Protein AF-A0A8J3RZT4-F1 (afdb_monomer_lite)

InterPro domains:
  IPR003369 Sec-independent protein translocase protein TatA/B/E [PF02416] (4-49)
  IPR006312 Sec-independent protein translocase protein TatA/E [MF_00236] (1-87)
  IPR006312 Sec-independent protein translocase protein TatA/E [TIGR01411] (4-47)

Secondary structure (DSSP, 8-state):
-PPPPHHHHHHHHHHHHHHH-TTHHHHHHHHHHHHHHHHHHHHHHTT-TT--------------------------------HHHHHHHHHHHHHHHHHHHHHHHHTT-

Foldseek 3Di:
DDDDDPVNVVVVVVVCCVVQNPVRVVVVVVVVVVVVVVVVVVVVCVVCVDDDDDDDDDDDDDDPPPDDDDDDDDDDDDDDDDPVVVVVVVVVVVVVVVVVVVVVVVVVD

Structure (mmCIF, N/CA/C/O backbone):
data_AF-A0A8J3RZT4-F1
#
_entry.id   AF-A0A8J3RZT4-F1
#
loop_
_atom_site.group_PDB
_atom_site.id
_atom_site.type_symbol
_atom_site.label_atom_id
_atom_site.label_alt_id
_atom_site.label_comp_id
_atom_site.label_asym_id
_atom_site.label_entity_id
_atom_site.label_seq_id
_atom_site.pdbx_PDB_ins_code
_atom_site.Cartn_x
_atom_site.Cartn_y
_atom_site.Cartn_z
_atom_site.occupancy
_atom_site.B_iso_or_equiv
_atom_site.auth_seq_id
_atom_site.auth_comp_id
_atom_site.auth_asym_id
_atom_site.auth_atom_id
_atom_site.pdbx_PDB_model_num
ATOM 1 N N . MET A 1 1 ? 15.609 22.144 -14.072 1.00 54.97 1 MET A N 1
ATOM 2 C CA . MET A 1 1 ? 14.973 21.025 -13.343 1.00 54.97 1 MET A CA 1
ATOM 3 C C . MET A 1 1 ? 13.978 20.382 -14.289 1.00 54.97 1 MET A C 1
ATOM 5 O O . MET A 1 1 ? 12.983 21.020 -14.601 1.00 54.97 1 MET A O 1
ATOM 9 N N . THR A 1 2 ? 14.288 19.204 -14.832 1.00 72.69 2 THR A N 1
ATOM 10 C CA . THR A 1 2 ? 13.333 18.483 -15.684 1.00 72.69 2 THR A CA 1
ATOM 11 C C . THR A 1 2 ? 12.283 17.855 -14.772 1.00 72.69 2 THR A C 1
ATOM 13 O O . THR A 1 2 ? 12.627 17.105 -13.859 1.00 72.69 2 THR A O 1
ATOM 16 N N . MET A 1 3 ? 11.021 18.251 -14.925 1.00 81.50 3 MET A N 1
ATOM 17 C CA . MET A 1 3 ? 9.930 17.498 -14.318 1.00 81.50 3 MET A CA 1
ATOM 18 C C . MET A 1 3 ? 9.802 16.198 -15.111 1.00 81.50 3 MET A C 1
ATOM 20 O O . MET A 1 3 ? 9.765 16.270 -16.340 1.00 81.50 3 MET A O 1
ATOM 24 N N . PRO A 1 4 ? 9.749 15.030 -14.452 1.00 81.38 4 PRO A N 1
ATOM 25 C CA . PRO A 1 4 ? 9.545 13.776 -15.157 1.00 81.38 4 PRO A CA 1
ATOM 26 C C . PRO A 1 4 ? 8.235 13.864 -15.934 1.00 81.38 4 PRO A C 1
ATOM 28 O O . PRO A 1 4 ? 7.184 14.207 -15.381 1.00 81.38 4 PRO A O 1
ATOM 31 N N . GLY A 1 5 ? 8.322 13.601 -17.234 1.00 88.88 5 GLY A N 1
ATOM 32 C CA . GLY A 1 5 ? 7.154 13.625 -18.092 1.00 88.88 5 GLY A CA 1
ATOM 33 C C . GLY A 1 5 ? 6.237 12.434 -17.797 1.00 88.88 5 GLY A C 1
ATOM 34 O O . GLY A 1 5 ? 6.644 11.467 -17.144 1.00 88.88 5 GLY A O 1
ATOM 35 N N . PRO A 1 6 ? 5.009 12.441 -18.342 1.00 91.06 6 PRO A N 1
ATOM 36 C CA . PRO A 1 6 ? 4.121 11.279 -18.295 1.00 91.06 6 PRO A CA 1
ATOM 37 C C . PRO A 1 6 ? 4.816 9.992 -18.773 1.00 91.06 6 P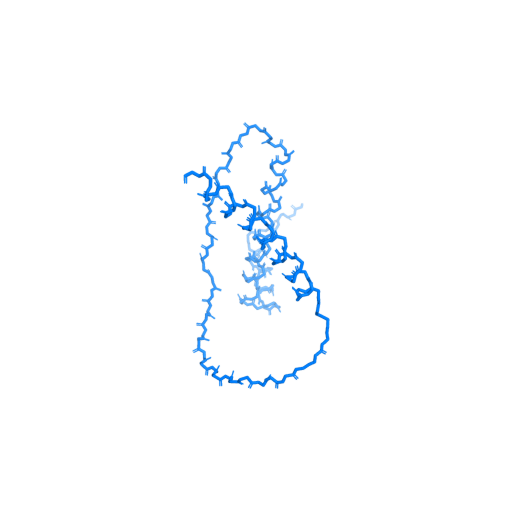RO A C 1
ATOM 39 O O . PRO A 1 6 ? 4.575 8.917 -18.229 1.00 91.06 6 PRO A O 1
ATOM 42 N N . THR A 1 7 ? 5.730 10.114 -19.741 1.00 92.50 7 THR A N 1
ATOM 43 C CA . THR A 1 7 ? 6.526 9.009 -20.285 1.00 92.50 7 THR A CA 1
ATOM 44 C C . THR A 1 7 ? 7.461 8.377 -19.250 1.00 92.50 7 THR A C 1
ATOM 46 O O . THR A 1 7 ? 7.476 7.152 -19.135 1.00 92.50 7 THR A O 1
ATOM 49 N N . GLU A 1 8 ? 8.196 9.162 -18.449 1.00 90.81 8 GLU A N 1
ATOM 50 C CA . GLU A 1 8 ? 9.035 8.606 -17.374 1.00 90.81 8 GLU A CA 1
ATOM 51 C C . GLU A 1 8 ? 8.202 7.876 -16.319 1.00 90.81 8 GLU A C 1
ATOM 53 O O . GLU A 1 8 ? 8.586 6.795 -15.873 1.00 90.81 8 GLU A O 1
ATOM 58 N N . LEU A 1 9 ? 7.043 8.427 -15.939 1.00 92.25 9 LEU A N 1
ATOM 59 C CA . LEU A 1 9 ? 6.167 7.781 -14.958 1.00 92.25 9 LEU A CA 1
ATOM 60 C C . LEU A 1 9 ? 5.649 6.425 -15.452 1.00 92.25 9 LEU A C 1
ATOM 62 O O . LEU A 1 9 ? 5.585 5.476 -14.670 1.00 92.25 9 LEU A O 1
ATOM 66 N N . ILE A 1 10 ? 5.329 6.307 -16.744 1.00 93.44 10 ILE A N 1
ATOM 67 C CA . ILE A 1 10 ? 4.931 5.032 -17.354 1.00 93.44 10 ILE A CA 1
ATOM 68 C C . ILE A 1 10 ? 6.083 4.023 -17.292 1.00 93.44 10 ILE A C 1
ATOM 70 O O . ILE A 1 10 ? 5.861 2.880 -16.895 1.00 93.44 10 ILE A O 1
ATOM 74 N N . ILE A 1 11 ? 7.310 4.439 -17.623 1.00 94.56 11 ILE A N 1
ATOM 75 C CA . ILE A 1 11 ? 8.495 3.565 -17.579 1.00 94.56 11 ILE A CA 1
ATOM 76 C C . ILE A 1 11 ? 8.732 3.046 -16.154 1.00 94.56 11 ILE A C 1
ATOM 78 O O . ILE A 1 11 ? 8.903 1.843 -15.954 1.00 94.56 11 ILE A O 1
ATOM 82 N N . ILE A 1 12 ? 8.672 3.925 -15.151 1.00 93.19 12 ILE A N 1
ATOM 83 C CA . ILE A 1 12 ? 8.814 3.545 -13.737 1.00 93.19 12 ILE A CA 1
ATOM 84 C C . ILE A 1 12 ? 7.686 2.593 -13.314 1.00 93.19 12 ILE A C 1
ATOM 86 O O . ILE A 1 12 ? 7.937 1.596 -12.635 1.00 93.19 12 ILE A O 1
ATOM 90 N N . GLY A 1 13 ? 6.451 2.857 -13.749 1.00 93.25 13 GLY A N 1
ATOM 91 C CA . GLY A 1 13 ? 5.307 1.982 -13.503 1.00 93.25 13 GLY A CA 1
ATOM 92 C C . GLY A 1 13 ? 5.501 0.577 -14.080 1.00 93.25 13 GLY A C 1
ATOM 93 O O . GLY A 1 13 ? 5.239 -0.406 -13.388 1.00 93.25 13 GLY A O 1
ATOM 94 N N . ILE A 1 14 ? 6.018 0.466 -15.308 1.00 94.88 14 ILE A N 1
ATOM 95 C CA . ILE A 1 14 ? 6.331 -0.825 -15.942 1.00 94.88 14 ILE A CA 1
ATOM 96 C C . ILE A 1 14 ? 7.388 -1.581 -15.132 1.00 94.88 14 ILE A C 1
ATOM 98 O O . ILE A 1 14 ? 7.211 -2.769 -14.864 1.00 94.88 14 ILE A O 1
ATOM 102 N N . ILE A 1 15 ? 8.448 -0.899 -14.690 1.00 95.38 15 ILE A N 1
ATOM 103 C CA . ILE A 1 15 ? 9.490 -1.501 -13.848 1.00 95.38 15 ILE A CA 1
ATOM 104 C C . ILE A 1 15 ? 8.873 -2.030 -12.544 1.00 95.38 15 ILE A C 1
ATOM 106 O O . ILE A 1 15 ? 9.063 -3.195 -12.205 1.00 95.38 15 ILE A O 1
ATOM 110 N N . LEU A 1 16 ? 8.054 -1.237 -11.847 1.00 94.06 16 LEU A N 1
ATOM 111 C CA . LEU A 1 16 ? 7.366 -1.686 -10.629 1.00 94.06 16 LEU A CA 1
ATOM 112 C C . LEU A 1 16 ? 6.461 -2.903 -10.874 1.00 94.06 16 LEU A C 1
ATOM 114 O O . LEU A 1 16 ? 6.436 -3.824 -10.059 1.00 94.06 16 LEU A O 1
ATOM 118 N N . VAL A 1 17 ? 5.741 -2.941 -11.996 1.00 93.62 17 VAL A N 1
ATOM 119 C CA . VAL A 1 17 ? 4.909 -4.093 -12.371 1.00 93.62 17 VAL A CA 1
ATOM 120 C C . VAL A 1 17 ? 5.755 -5.336 -12.651 1.00 93.62 17 VAL A C 1
ATOM 122 O O . VAL A 1 17 ? 5.317 -6.432 -12.310 1.00 93.62 17 VAL A O 1
ATOM 125 N N . LEU A 1 18 ? 6.953 -5.199 -13.221 1.00 94.50 18 LEU A N 1
ATOM 126 C CA . LEU A 1 18 ? 7.868 -6.324 -13.437 1.00 94.50 18 LEU A CA 1
ATOM 127 C C . LEU A 1 18 ? 8.447 -6.862 -12.119 1.00 94.50 18 LEU A C 1
ATOM 129 O O . LEU A 1 18 ? 8.545 -8.074 -11.957 1.00 94.50 18 LEU A O 1
ATOM 133 N N . LEU A 1 19 ? 8.789 -5.982 -11.171 1.00 94.44 19 LEU A N 1
ATOM 134 C CA . LEU A 1 19 ? 9.361 -6.376 -9.877 1.00 94.44 19 LEU A CA 1
ATOM 135 C C . LEU A 1 19 ? 8.316 -6.990 -8.936 1.00 94.44 19 LEU A C 1
ATOM 137 O O . LEU A 1 19 ? 8.564 -8.018 -8.311 1.00 94.44 19 LEU A O 1
ATOM 141 N N . PHE A 1 20 ? 7.154 -6.346 -8.814 1.00 92.00 20 PHE A N 1
ATOM 142 C CA . PHE A 1 20 ? 6.115 -6.742 -7.860 1.00 92.00 20 PHE A CA 1
ATOM 143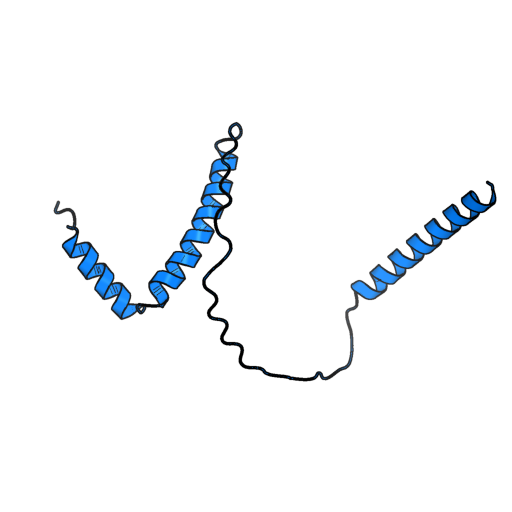 C C . PHE A 1 20 ? 5.040 -7.641 -8.486 1.00 92.00 20 PHE A C 1
ATOM 145 O O . PHE A 1 20 ? 4.385 -8.407 -7.781 1.00 92.00 20 PHE A O 1
ATOM 152 N N . GLY A 1 21 ? 4.855 -7.582 -9.804 1.00 90.50 21 GLY A N 1
ATOM 153 C CA . GLY A 1 21 ? 3.835 -8.322 -10.543 1.00 90.50 21 GLY A CA 1
ATOM 154 C C . GLY A 1 21 ? 2.534 -7.534 -10.746 1.00 90.50 21 GLY A C 1
ATOM 155 O O . GLY A 1 21 ? 2.045 -6.835 -9.853 1.00 90.50 21 GLY A O 1
ATOM 156 N N . ALA A 1 22 ? 1.902 -7.726 -11.911 1.00 89.62 22 ALA A N 1
ATOM 157 C CA . ALA A 1 22 ? 0.675 -7.024 -12.316 1.00 89.62 22 ALA A CA 1
ATOM 158 C C . ALA A 1 22 ? -0.525 -7.237 -11.373 1.00 89.62 22 ALA A C 1
ATOM 160 O O . ALA A 1 22 ? -1.418 -6.398 -11.323 1.00 89.62 22 ALA A O 1
ATOM 161 N N . LYS A 1 23 ? -0.552 -8.336 -10.602 1.00 88.62 23 LYS A N 1
ATOM 162 C CA . LYS A 1 23 ? -1.614 -8.606 -9.614 1.00 88.62 23 LYS A CA 1
ATOM 163 C C . LYS A 1 23 ? -1.340 -7.984 -8.242 1.00 88.62 23 LYS A C 1
ATOM 165 O O . LYS A 1 23 ? -2.295 -7.627 -7.563 1.00 88.62 23 LYS A O 1
ATOM 170 N N . LYS A 1 24 ? -0.076 -7.825 -7.833 1.00 87.75 24 LYS A N 1
ATOM 171 C CA . LYS A 1 24 ? 0.279 -7.396 -6.467 1.00 87.75 24 LYS A CA 1
ATOM 172 C C . LYS A 1 24 ? 0.213 -5.890 -6.275 1.00 87.75 24 LYS A C 1
ATOM 174 O O . LYS A 1 24 ? -0.217 -5.435 -5.223 1.00 87.75 24 LYS A O 1
ATOM 179 N N . LEU A 1 25 ? 0.562 -5.122 -7.302 1.00 91.88 25 LEU A N 1
ATOM 180 C CA . LEU A 1 25 ? 0.480 -3.662 -7.284 1.00 91.88 25 LEU A CA 1
ATOM 181 C C . LEU A 1 25 ? -0.966 -3.148 -7.073 1.00 91.88 25 LEU A C 1
ATOM 183 O O . LEU A 1 25 ? -1.182 -2.375 -6.138 1.00 91.88 25 LEU A O 1
ATOM 187 N N . PRO A 1 26 ? -1.988 -3.611 -7.829 1.00 85.25 26 PRO A N 1
ATOM 188 C CA . PRO A 1 26 ? -3.373 -3.201 -7.585 1.00 85.25 26 PRO A CA 1
ATOM 189 C C . PRO A 1 26 ? -3.951 -3.774 -6.284 1.00 85.25 26 PRO A C 1
ATOM 191 O O . PRO A 1 26 ? -4.802 -3.139 -5.664 1.00 85.25 26 PRO A O 1
ATOM 194 N N . GLU A 1 27 ? -3.506 -4.954 -5.849 1.00 90.19 27 GLU A N 1
ATOM 195 C CA . GLU A 1 27 ? -3.917 -5.562 -4.578 1.00 90.19 27 GLU A CA 1
ATOM 196 C C . GLU A 1 27 ? -3.410 -4.739 -3.378 1.00 90.19 27 GLU A C 1
ATOM 198 O O . GLU A 1 27 ? -4.199 -4.366 -2.508 1.00 90.19 27 GLU A O 1
ATOM 203 N N . ALA A 1 28 ? -2.132 -4.342 -3.393 1.00 91.94 28 ALA A N 1
ATOM 204 C CA . ALA A 1 28 ? -1.537 -3.463 -2.388 1.00 91.94 28 ALA A CA 1
ATOM 205 C C . ALA A 1 28 ? -2.166 -2.061 -2.402 1.00 91.94 28 ALA A C 1
ATOM 207 O O . ALA A 1 28 ? -2.530 -1.538 -1.349 1.00 91.94 28 ALA A O 1
ATOM 208 N N . ALA A 1 29 ? -2.372 -1.472 -3.586 1.00 92.38 29 ALA A N 1
ATOM 209 C CA . ALA A 1 29 ? -3.016 -0.166 -3.720 1.00 92.38 29 ALA A CA 1
ATOM 210 C C . ALA A 1 29 ? -4.458 -0.165 -3.181 1.00 92.38 29 ALA A C 1
ATOM 212 O O . ALA A 1 29 ? -4.873 0.797 -2.536 1.00 92.38 29 ALA A O 1
ATOM 213 N N . ARG A 1 30 ? -5.219 -1.249 -3.390 1.00 90.88 30 ARG A N 1
ATOM 214 C CA . ARG A 1 30 ? -6.577 -1.402 -2.837 1.00 90.88 30 ARG A CA 1
ATOM 215 C C . ARG A 1 30 ? -6.583 -1.464 -1.309 1.00 90.88 30 ARG A C 1
ATOM 217 O O . ARG A 1 30 ? -7.430 -0.820 -0.692 1.00 90.88 30 ARG A O 1
ATOM 224 N N . GLY A 1 31 ? -5.649 -2.204 -0.707 1.00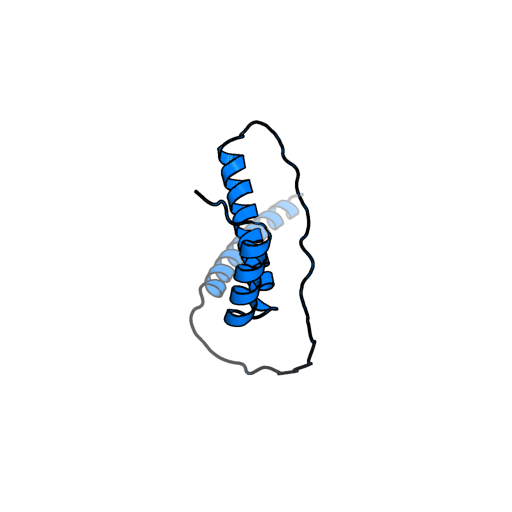 92.69 31 GLY A N 1
ATOM 225 C CA . GLY A 1 31 ? -5.499 -2.275 0.750 1.00 92.69 31 GLY A CA 1
ATOM 226 C C . GLY A 1 31 ? -5.092 -0.931 1.362 1.00 92.69 31 GLY A C 1
ATOM 227 O O . GLY A 1 31 ? -5.769 -0.430 2.261 1.00 92.69 31 GLY A O 1
ATOM 228 N N . LEU A 1 32 ? -4.046 -0.307 0.810 1.00 93.81 32 LEU A N 1
ATOM 229 C CA . LEU A 1 32 ? -3.537 0.998 1.247 1.00 93.81 32 LEU A CA 1
ATOM 230 C C . LEU A 1 32 ? -4.558 2.125 1.035 1.00 93.81 32 LEU A C 1
ATOM 232 O O . LEU A 1 32 ? -4.722 2.987 1.889 1.00 93.81 32 LEU A O 1
ATOM 236 N N . GLY A 1 33 ? -5.299 2.117 -0.074 1.00 91.62 33 GLY A N 1
ATOM 237 C CA . GLY A 1 33 ? -6.336 3.117 -0.332 1.00 91.62 33 GLY A CA 1
ATOM 238 C C . GLY A 1 33 ? -7.485 3.049 0.676 1.00 91.62 33 GLY A C 1
ATOM 239 O O . GLY A 1 33 ? -8.025 4.082 1.075 1.00 91.62 33 GLY A O 1
ATOM 240 N N . ARG A 1 34 ? -7.842 1.843 1.135 1.00 93.19 34 ARG A N 1
ATOM 241 C CA . ARG A 1 34 ? -8.894 1.660 2.141 1.00 93.19 34 ARG A CA 1
ATOM 242 C C . ARG A 1 34 ? -8.439 2.121 3.529 1.00 93.19 34 ARG A C 1
ATOM 244 O O . ARG A 1 34 ? -9.213 2.817 4.182 1.00 93.19 34 ARG A O 1
ATOM 251 N N . SER A 1 35 ? -7.199 1.831 3.938 1.00 93.12 35 SER A N 1
ATOM 252 C CA . SER A 1 35 ? -6.653 2.340 5.209 1.00 93.12 35 SER A CA 1
ATOM 253 C C . SER A 1 35 ? -6.486 3.862 5.195 1.00 93.12 35 SER A C 1
ATOM 255 O O . SER A 1 35 ? -6.909 4.526 6.139 1.00 93.12 35 SER A O 1
ATOM 257 N N . LEU A 1 36 ? -5.981 4.435 4.096 1.00 94.38 36 LEU A N 1
ATOM 258 C CA . LEU A 1 36 ? -5.862 5.886 3.935 1.00 94.38 36 LEU A CA 1
ATOM 259 C C . LEU A 1 36 ? -7.226 6.584 3.927 1.00 94.38 36 LEU A C 1
ATOM 261 O O . LEU A 1 36 ? -7.341 7.670 4.485 1.00 94.38 36 LEU A O 1
ATOM 265 N N . ARG A 1 37 ? -8.269 5.983 3.339 1.00 90.56 37 ARG A N 1
ATOM 266 C CA . ARG A 1 37 ? -9.631 6.545 3.360 1.00 90.56 37 ARG A CA 1
ATOM 267 C C . ARG A 1 37 ? -10.202 6.605 4.774 1.00 90.56 37 ARG A C 1
ATOM 269 O O . ARG A 1 37 ? -10.792 7.621 5.126 1.00 90.56 37 ARG A O 1
ATOM 276 N N . ILE A 1 38 ? -10.037 5.539 5.558 1.00 92.62 38 ILE A N 1
ATOM 277 C CA . ILE A 1 38 ? -10.507 5.490 6.951 1.00 92.62 38 ILE A CA 1
ATOM 278 C C . ILE A 1 38 ? -9.731 6.508 7.787 1.00 92.62 38 ILE A C 1
ATOM 280 O O . ILE A 1 38 ? -10.342 7.366 8.415 1.00 92.62 38 ILE A O 1
ATOM 284 N N . PHE A 1 39 ? -8.400 6.505 7.682 1.00 92.81 39 PHE A N 1
ATOM 285 C CA . PHE A 1 39 ? -7.545 7.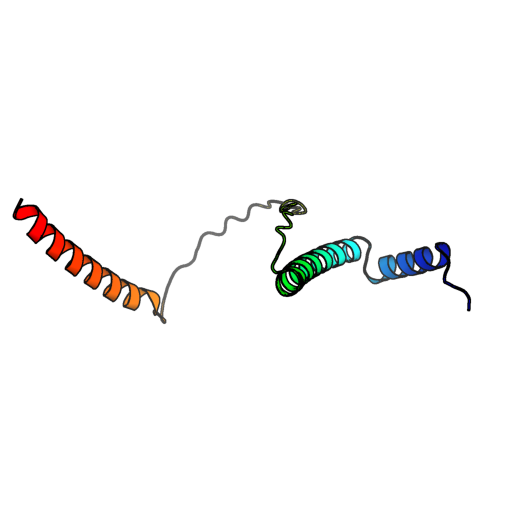462 8.381 1.00 92.81 39 PHE A CA 1
ATOM 286 C C . PHE A 1 39 ? -7.884 8.916 8.024 1.00 92.81 39 PHE A C 1
ATOM 288 O O . PHE A 1 39 ? -7.971 9.770 8.903 1.00 92.81 39 PHE A O 1
ATOM 295 N N . LYS A 1 40 ? -8.123 9.207 6.738 1.00 88.94 40 LYS A N 1
ATOM 296 C CA . LYS A 1 40 ? -8.558 10.529 6.270 1.00 88.94 40 LYS A CA 1
ATOM 297 C C . LYS A 1 40 ? -9.918 10.900 6.860 1.00 88.94 40 LYS A C 1
ATOM 299 O O . LYS A 1 40 ? -10.058 12.018 7.328 1.00 88.94 40 LYS A O 1
ATOM 304 N N . ALA A 1 41 ? -10.889 9.986 6.860 1.00 89.00 41 ALA A N 1
ATOM 305 C CA . ALA A 1 41 ? -12.227 10.235 7.395 1.00 89.00 41 ALA A CA 1
ATOM 306 C C . ALA A 1 41 ? -12.211 10.494 8.908 1.00 89.00 41 ALA A C 1
ATOM 308 O O . ALA A 1 41 ? -12.877 11.414 9.372 1.00 89.00 41 ALA A O 1
ATOM 309 N N . GLU A 1 42 ? -11.427 9.729 9.666 1.00 88.06 42 GLU A N 1
ATOM 310 C CA . GLU A 1 42 ? -11.236 9.957 11.101 1.00 88.06 42 GLU A CA 1
ATOM 311 C C . GLU A 1 42 ? -10.516 11.285 11.344 1.00 88.06 42 GLU A C 1
ATOM 313 O O . GLU A 1 42 ? -11.024 12.138 12.061 1.00 88.06 42 GLU A O 1
ATOM 318 N N . THR A 1 43 ? -9.398 11.531 10.656 1.00 88.75 43 THR A N 1
ATOM 319 C CA . THR A 1 43 ? -8.640 12.786 10.784 1.00 88.75 43 THR A CA 1
ATOM 320 C C . THR A 1 43 ? -9.463 14.014 10.372 1.00 88.75 43 THR A C 1
ATOM 322 O O . THR A 1 43 ? -9.301 15.075 10.965 1.00 88.75 43 THR A O 1
ATOM 325 N N . SER A 1 44 ? -10.337 13.898 9.367 1.00 85.19 44 SER A N 1
ATOM 326 C CA . SER A 1 44 ? -11.263 14.965 8.964 1.00 85.19 44 SER A CA 1
ATOM 327 C C . SER A 1 44 ? -12.336 15.211 10.017 1.00 85.19 44 SER A C 1
ATOM 329 O O . SER A 1 44 ? -12.594 16.363 10.324 1.00 85.19 44 SER A O 1
ATOM 331 N N . LYS A 1 45 ? -12.892 14.171 10.651 1.00 80.31 45 LYS A N 1
ATOM 332 C CA . LYS A 1 45 ? -13.839 14.342 11.767 1.00 80.31 45 LYS A CA 1
ATOM 333 C C . LYS A 1 45 ? -13.227 15.057 12.970 1.00 80.31 45 LYS A C 1
ATOM 335 O O . LYS A 1 45 ? -13.914 15.814 13.630 1.00 80.31 45 LYS A O 1
ATOM 340 N N . LEU A 1 46 ? -11.933 14.853 13.226 1.00 79.69 46 LEU A N 1
ATOM 341 C CA . LEU A 1 46 ? -11.213 15.600 14.264 1.00 79.69 46 LEU A CA 1
ATOM 342 C C . LEU A 1 46 ? -10.952 17.070 13.886 1.00 79.69 46 LEU A C 1
ATOM 344 O O . LEU A 1 46 ? -10.597 17.860 14.755 1.00 79.69 46 LEU A O 1
ATOM 348 N N . ARG A 1 47 ? -11.040 17.425 12.599 1.00 79.50 47 ARG A N 1
ATOM 349 C CA . ARG A 1 47 ? -10.744 18.776 12.089 1.00 79.50 47 ARG A CA 1
ATOM 350 C C . ARG A 1 47 ? -12.005 19.581 11.773 1.00 79.50 47 ARG A C 1
ATOM 352 O O . ARG A 1 47 ? -11.947 20.797 11.893 1.00 79.50 47 ARG A O 1
ATOM 359 N N . ASP A 1 48 ? -13.095 18.913 11.404 1.00 68.06 48 ASP A N 1
ATOM 360 C CA . ASP A 1 48 ? -14.343 19.497 10.898 1.00 68.06 48 ASP A CA 1
ATOM 361 C C . ASP A 1 48 ? -15.554 19.060 11.751 1.00 68.06 48 ASP A C 1
ATOM 363 O O . ASP A 1 48 ? -16.480 18.426 11.247 1.00 68.06 48 ASP A O 1
ATOM 367 N N . ASP A 1 49 ? -15.567 19.379 13.048 1.00 58.97 49 ASP A N 1
ATOM 368 C CA . ASP A 1 49 ? -16.661 19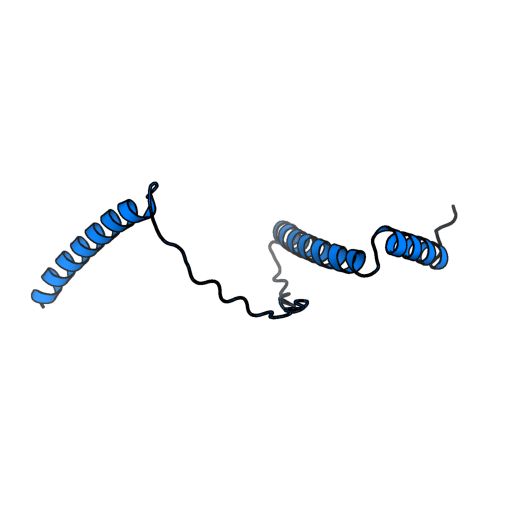.044 13.987 1.00 58.97 49 ASP A CA 1
ATOM 369 C C . ASP A 1 49 ? -17.974 19.846 13.740 1.00 58.97 49 ASP A C 1
ATOM 371 O O . ASP A 1 49 ? -18.749 20.069 14.663 1.00 58.97 49 ASP A O 1
ATOM 375 N N . ASP A 1 50 ? -18.248 20.285 12.499 1.00 56.84 50 ASP A N 1
ATOM 376 C CA . ASP A 1 50 ? -19.424 21.115 12.152 1.00 56.84 50 ASP A CA 1
ATOM 377 C C . ASP A 1 50 ? -20.129 20.781 10.806 1.00 56.84 50 ASP A C 1
ATOM 379 O O . ASP A 1 50 ? -21.083 21.463 10.446 1.00 56.84 50 ASP A O 1
ATOM 383 N N . GLU A 1 51 ? -19.766 19.729 10.044 1.00 56.97 51 GLU A N 1
ATOM 384 C CA . GLU A 1 51 ? -20.517 19.373 8.808 1.00 56.97 51 GLU A CA 1
ATOM 385 C C . GLU A 1 51 ? -20.600 17.852 8.510 1.00 56.97 51 GLU A C 1
ATOM 387 O O . GLU A 1 51 ? -19.585 17.143 8.519 1.00 56.97 51 GLU A O 1
ATOM 392 N N . PRO A 1 52 ? -21.791 17.299 8.184 1.00 53.22 52 PRO A N 1
ATOM 393 C CA . PRO A 1 52 ? -21.963 15.869 7.942 1.00 53.22 52 PRO A CA 1
ATOM 394 C C . PRO A 1 52 ? -21.577 15.463 6.508 1.00 53.22 52 PRO A C 1
ATOM 396 O O . PRO A 1 52 ? -22.412 15.400 5.605 1.00 53.22 52 PRO A O 1
ATOM 399 N N . THR A 1 53 ? -20.325 15.045 6.290 1.00 56.00 53 THR A N 1
ATOM 400 C CA . THR A 1 53 ? -19.964 14.325 5.053 1.00 56.00 53 THR A CA 1
ATOM 401 C C . THR A 1 53 ? -20.461 12.874 5.100 1.00 56.00 53 THR A C 1
ATOM 403 O O . THR A 1 53 ? -19.856 11.974 5.687 1.00 56.00 53 THR A O 1
ATOM 406 N N . THR A 1 54 ? -21.588 12.644 4.424 1.00 62.94 54 THR A N 1
ATOM 407 C CA . THR A 1 54 ? -22.075 11.317 4.029 1.00 62.94 54 THR A CA 1
ATOM 408 C C . THR A 1 54 ? -21.199 10.766 2.905 1.00 62.94 54 THR A C 1
ATOM 410 O O . THR A 1 54 ? -21.196 11.297 1.799 1.00 62.94 54 THR A O 1
ATOM 413 N N . ALA A 1 55 ? -20.488 9.663 3.150 1.00 56.78 55 ALA A N 1
ATOM 414 C CA . ALA A 1 55 ? -19.890 8.864 2.077 1.00 56.78 55 ALA A CA 1
ATOM 415 C C . ALA A 1 55 ? -19.752 7.383 2.466 1.00 56.78 55 ALA A C 1
ATOM 417 O O . ALA A 1 55 ? -18.651 6.827 2.559 1.00 56.78 55 ALA A O 1
ATOM 418 N N . THR A 1 56 ? -20.902 6.727 2.619 1.00 57.78 56 THR A N 1
ATOM 419 C CA . THR A 1 56 ? -21.043 5.290 2.367 1.00 57.78 56 THR A CA 1
ATOM 420 C C . THR A 1 56 ? -20.828 5.045 0.875 1.00 57.78 56 THR A C 1
ATOM 422 O O . THR A 1 56 ? -21.636 5.469 0.058 1.00 57.78 56 THR A O 1
ATOM 425 N N . ALA A 1 57 ? -19.744 4.362 0.503 1.00 53.16 57 ALA A N 1
ATOM 426 C CA . ALA A 1 57 ? -19.644 3.697 -0.793 1.00 53.16 57 ALA A CA 1
ATOM 427 C C . ALA A 1 57 ? -18.637 2.537 -0.732 1.00 53.16 57 ALA A C 1
ATOM 429 O O . ALA A 1 57 ? -17.446 2.741 -0.494 1.00 53.16 57 ALA A O 1
ATOM 430 N N . ALA A 1 58 ? -19.162 1.343 -1.021 1.00 49.47 58 ALA A N 1
ATOM 431 C CA . ALA A 1 58 ? -18.471 0.131 -1.459 1.00 49.47 58 ALA A CA 1
ATOM 432 C C . ALA A 1 58 ? -17.685 -0.683 -0.408 1.00 49.47 58 ALA A C 1
ATOM 434 O O . ALA A 1 58 ? -16.458 -0.802 -0.445 1.00 49.47 58 ALA A O 1
ATOM 435 N N . VAL A 1 59 ? -18.432 -1.382 0.447 1.00 54.28 59 VAL A N 1
ATOM 436 C CA . VAL A 1 59 ? -18.187 -2.823 0.648 1.00 54.28 59 VAL A CA 1
ATOM 437 C C . VAL A 1 59 ? -18.603 -3.526 -0.664 1.00 54.28 59 VAL A C 1
ATOM 439 O O . VAL A 1 59 ? -19.551 -3.062 -1.290 1.00 54.28 59 VAL A O 1
ATOM 442 N N . VAL A 1 60 ? -17.935 -4.628 -1.062 1.00 59.91 60 VAL A N 1
ATOM 443 C CA . VAL A 1 60 ? -18.186 -5.460 -2.281 1.00 59.91 60 VAL A CA 1
ATOM 444 C C . VAL A 1 60 ? -17.533 -4.833 -3.553 1.00 59.91 60 VAL A C 1
ATOM 446 O O . VAL A 1 60 ? -17.896 -3.739 -3.944 1.00 59.91 60 VAL A O 1
ATOM 449 N N . GLN A 1 61 ? -16.501 -5.343 -4.254 1.00 57.81 61 GLN A N 1
ATOM 450 C CA . GLN A 1 61 ? -15.991 -6.697 -4.515 1.00 57.81 61 GLN A CA 1
ATOM 451 C C . GLN A 1 61 ? -14.475 -6.722 -4.802 1.00 57.81 61 GLN A C 1
ATOM 453 O O . GLN A 1 61 ? -13.969 -5.908 -5.572 1.00 57.81 61 GLN A O 1
ATOM 458 N N . ALA A 1 62 ? -13.794 -7.742 -4.277 1.00 53.22 62 ALA A N 1
ATOM 459 C CA . ALA A 1 62 ? -12.838 -8.565 -5.026 1.00 53.22 62 ALA A CA 1
ATOM 460 C C . ALA A 1 62 ? -12.560 -9.837 -4.210 1.00 53.22 62 ALA A C 1
ATOM 462 O O . ALA A 1 62 ? -11.454 -10.054 -3.728 1.00 53.22 62 ALA A O 1
ATOM 463 N N . GLN A 1 63 ? -13.594 -10.657 -4.016 1.00 51.78 63 GLN A N 1
ATOM 464 C CA . GLN A 1 63 ? -13.376 -12.067 -3.724 1.00 51.78 63 GLN A CA 1
ATOM 465 C C . GLN A 1 63 ? -13.389 -12.811 -5.062 1.00 51.78 63 GLN A C 1
ATOM 467 O O . GLN A 1 63 ? -14.443 -12.859 -5.692 1.00 51.78 63 GLN A O 1
ATOM 472 N N . PRO A 1 64 ? -12.292 -13.433 -5.509 1.00 45.97 64 PRO A N 1
ATOM 473 C CA . PRO A 1 64 ? -12.398 -14.718 -6.160 1.00 45.97 64 PRO A CA 1
ATOM 474 C C . PRO A 1 64 ? -12.485 -15.757 -5.040 1.00 45.97 64 PRO A C 1
ATOM 476 O O . PRO A 1 64 ? -11.474 -16.279 -4.574 1.00 45.97 64 PRO A O 1
ATOM 479 N N . VAL A 1 65 ? -13.705 -16.019 -4.568 1.00 49.00 65 VAL A N 1
ATOM 480 C CA . VAL A 1 65 ? -13.984 -17.316 -3.957 1.00 49.00 65 VAL A CA 1
ATOM 481 C C . VAL A 1 65 ? -13.950 -18.326 -5.096 1.00 49.00 65 VAL A C 1
ATOM 483 O O . VAL A 1 65 ? -14.810 -18.313 -5.971 1.00 49.00 65 VAL A O 1
ATOM 486 N N . THR A 1 66 ? -12.938 -19.183 -5.119 1.00 50.03 66 THR A N 1
ATOM 487 C CA . THR A 1 66 ? -13.086 -20.500 -5.733 1.00 50.03 66 THR A CA 1
ATOM 488 C C . THR A 1 66 ? -13.568 -21.402 -4.601 1.00 50.03 66 THR A C 1
ATOM 490 O O . THR A 1 66 ? -12.771 -21.699 -3.709 1.00 50.03 66 THR A O 1
ATOM 493 N N . PRO A 1 67 ? -14.851 -21.800 -4.541 1.00 55.44 67 PRO A N 1
ATOM 494 C CA . PRO A 1 67 ? -15.298 -22.762 -3.551 1.00 55.44 67 PRO A CA 1
ATOM 495 C C . PRO A 1 67 ? -14.809 -24.136 -4.014 1.00 55.44 67 PRO A C 1
ATOM 497 O O . PRO A 1 67 ? -15.422 -24.766 -4.871 1.00 55.44 67 PRO A O 1
ATOM 500 N N . ALA A 1 68 ? -13.672 -24.588 -3.489 1.00 62.69 68 ALA A N 1
ATOM 501 C CA . ALA A 1 68 ? -13.343 -26.006 -3.495 1.00 62.69 68 ALA A CA 1
ATOM 502 C C . ALA A 1 68 ? -13.930 -26.611 -2.205 1.00 62.69 68 ALA A C 1
ATOM 504 O O . ALA A 1 68 ? -13.549 -26.178 -1.115 1.00 62.69 68 ALA A O 1
ATOM 505 N N . PRO A 1 69 ? -14.883 -27.554 -2.293 1.00 58.00 69 PRO A N 1
ATOM 506 C CA . PRO A 1 69 ? -15.504 -28.159 -1.123 1.00 58.00 69 PRO A CA 1
ATOM 507 C C . PRO A 1 69 ? -14.486 -29.042 -0.397 1.00 58.00 69 PRO A C 1
ATOM 509 O O . PRO A 1 69 ? -14.050 -30.057 -0.931 1.00 58.00 69 PRO A O 1
ATOM 512 N N . GLN A 1 70 ? -14.127 -28.676 0.833 1.00 60.53 70 GLN A N 1
ATOM 513 C CA . GLN A 1 70 ? -13.498 -29.607 1.767 1.00 60.53 70 GLN A CA 1
ATOM 514 C C . GLN A 1 70 ? -14.454 -29.847 2.939 1.00 60.53 70 GLN A C 1
ATOM 516 O O . GLN A 1 70 ? -14.579 -28.985 3.809 1.00 60.53 70 GLN A O 1
ATOM 521 N N . PRO A 1 71 ? -15.155 -30.993 2.972 1.00 56.69 71 PRO A N 1
ATOM 522 C CA . PRO A 1 71 ? -15.763 -31.480 4.191 1.00 56.69 71 PRO A CA 1
ATOM 523 C C . PRO A 1 71 ? -14.654 -32.094 5.048 1.00 56.69 71 PRO A C 1
ATOM 525 O O . PRO A 1 71 ? -14.154 -33.173 4.741 1.00 56.69 71 PRO A O 1
ATOM 528 N N . ILE A 1 72 ? -14.267 -31.411 6.123 1.00 53.75 72 ILE A N 1
ATOM 529 C CA . ILE A 1 72 ? -13.553 -32.046 7.231 1.00 53.75 72 ILE A CA 1
ATOM 530 C C . ILE A 1 72 ? -14.426 -31.973 8.481 1.00 53.75 72 ILE A C 1
ATOM 532 O O . ILE A 1 72 ? -14.628 -30.929 9.094 1.00 53.75 72 ILE A O 1
ATOM 536 N N . THR A 1 73 ? -15.005 -33.126 8.795 1.00 50.78 73 THR A N 1
ATOM 537 C CA . THR A 1 73 ? -15.632 -33.479 10.067 1.00 50.78 73 THR A CA 1
ATOM 538 C C . THR A 1 73 ? -14.625 -33.435 11.234 1.00 50.78 73 THR A C 1
ATOM 540 O O . THR A 1 73 ? -13.419 -33.546 11.010 1.00 50.78 73 THR A O 1
ATOM 543 N N . PRO A 1 74 ? -15.106 -33.267 12.480 1.00 65.94 74 PRO A N 1
ATOM 544 C CA . PRO A 1 74 ? -14.330 -32.771 13.621 1.00 65.94 74 PRO A CA 1
ATOM 545 C C . PRO A 1 74 ? -13.642 -33.873 14.447 1.00 65.94 74 PRO A C 1
ATOM 547 O O . PRO A 1 74 ? -14.160 -34.989 14.517 1.00 65.94 74 PRO A O 1
ATOM 550 N N . PRO A 1 75 ? -12.580 -33.542 15.206 1.00 53.97 75 PRO A N 1
ATOM 551 C CA . PRO A 1 75 ? -12.241 -34.248 16.432 1.00 53.97 75 PRO A CA 1
ATOM 552 C C . PRO A 1 75 ? -12.495 -33.352 17.662 1.00 53.97 75 PRO A C 1
ATOM 554 O O . PRO A 1 75 ? -11.887 -32.298 17.827 1.00 53.97 75 PRO A O 1
ATOM 557 N N . ALA A 1 76 ? -13.399 -33.789 18.541 1.00 57.59 76 ALA A N 1
ATOM 558 C CA . ALA A 1 76 ? -13.349 -33.488 19.983 1.00 57.59 76 ALA A CA 1
ATOM 559 C C . ALA A 1 76 ? -12.159 -34.261 20.628 1.00 57.59 76 ALA A C 1
ATOM 561 O O . ALA A 1 76 ? -11.583 -35.080 19.903 1.00 57.59 76 ALA A O 1
ATOM 562 N N . PRO A 1 77 ? -11.815 -34.197 21.944 1.00 58.81 77 PRO A N 1
ATOM 563 C CA . PRO A 1 77 ? -12.198 -33.319 23.077 1.00 58.81 77 PRO A CA 1
ATOM 564 C C . PRO A 1 77 ? -11.006 -32.846 23.994 1.00 58.81 77 PRO A C 1
ATOM 566 O O . PRO A 1 77 ? -9.890 -33.339 23.874 1.00 58.81 77 PRO A O 1
ATOM 569 N N . ALA A 1 78 ? -11.317 -32.003 25.007 1.00 52.62 78 ALA A N 1
ATOM 570 C CA . ALA A 1 78 ? -10.626 -31.793 26.314 1.00 52.62 78 ALA A CA 1
ATOM 571 C C . ALA A 1 78 ? -9.466 -30.746 26.421 1.00 52.62 78 ALA A C 1
ATOM 573 O O . ALA A 1 78 ? -8.848 -30.409 25.418 1.00 52.62 78 ALA A O 1
ATOM 574 N N . PRO A 1 79 ? -9.082 -30.281 27.635 1.00 57.41 79 PRO A N 1
ATOM 575 C CA . PRO A 1 79 ? -9.779 -29.338 28.536 1.00 57.41 79 PRO A CA 1
ATOM 576 C C . PRO A 1 79 ? -8.850 -28.193 29.060 1.00 57.41 79 PRO A C 1
ATOM 578 O O . PRO A 1 79 ? -7.636 -28.278 28.914 1.00 57.41 79 PRO A O 1
ATOM 581 N N . ALA A 1 80 ? -9.429 -27.194 29.750 1.00 53.97 80 ALA A N 1
ATOM 582 C CA . ALA A 1 80 ? -8.814 -26.120 30.572 1.00 53.97 80 ALA A CA 1
ATOM 583 C C . ALA A 1 80 ? -8.768 -24.675 30.000 1.00 53.97 80 ALA A C 1
ATOM 585 O O . ALA A 1 80 ? -8.124 -24.403 28.987 1.00 53.97 80 ALA A O 1
ATOM 586 N N . ALA A 1 81 ? -9.385 -23.768 30.787 1.00 55.62 81 ALA A N 1
ATOM 587 C CA . ALA A 1 81 ? -9.469 -22.293 30.736 1.00 55.62 81 ALA A CA 1
ATOM 588 C C . ALA A 1 81 ? -10.591 -21.703 29.842 1.00 55.62 81 ALA A C 1
ATOM 590 O O . ALA A 1 81 ? -10.317 -21.184 28.766 1.00 55.62 81 ALA A O 1
ATOM 591 N N . GLU A 1 82 ? -11.903 -21.768 30.113 1.00 59.22 82 GLU A N 1
ATOM 592 C CA . GLU A 1 82 ? -12.755 -21.649 31.327 1.00 59.22 82 GLU A CA 1
ATOM 593 C C . GLU A 1 82 ? -13.138 -20.263 31.925 1.00 59.22 82 GLU A C 1
ATOM 595 O O . GLU A 1 82 ? -13.896 -20.265 32.888 1.00 59.22 82 GLU A O 1
ATOM 600 N N . PRO A 1 83 ? -12.871 -19.072 31.340 1.00 58.78 83 PRO A N 1
ATOM 601 C CA . PRO A 1 83 ? -13.489 -17.845 31.869 1.00 58.78 83 PRO A CA 1
ATOM 602 C C . PRO A 1 83 ? -14.982 -17.721 31.509 1.00 58.78 83 PRO A C 1
ATOM 604 O O . PRO A 1 83 ? -15.720 -17.004 32.168 1.00 58.78 83 PRO A O 1
ATOM 607 N N . SER A 1 84 ? -15.465 -18.422 30.474 1.00 64.94 84 SER A N 1
ATOM 608 C CA . SER A 1 84 ? -16.853 -18.268 30.011 1.00 64.94 84 SER A CA 1
ATOM 609 C C . SER A 1 84 ? -17.860 -19.147 30.755 1.00 64.94 84 SER A C 1
ATOM 611 O O . SER A 1 84 ? -19.020 -18.761 30.830 1.00 64.94 84 SER A O 1
ATOM 613 N N . ALA A 1 85 ? -17.467 -20.317 31.268 1.00 68.12 85 ALA A N 1
ATOM 614 C CA . ALA A 1 85 ? -18.396 -21.222 31.952 1.00 68.12 85 ALA A CA 1
ATOM 615 C C . ALA A 1 85 ? -18.687 -20.747 33.386 1.00 68.12 85 ALA A C 1
ATOM 617 O O . ALA A 1 85 ? -19.839 -20.765 33.820 1.00 68.12 85 ALA A O 1
ATOM 618 N N . GLU A 1 86 ? -17.669 -20.238 34.087 1.00 70.75 86 GLU A N 1
ATOM 619 C CA . GLU A 1 86 ? -17.828 -19.645 35.419 1.00 70.75 86 GLU A CA 1
ATOM 620 C C . GLU A 1 86 ? -18.591 -18.309 35.369 1.00 70.75 86 GLU A C 1
ATOM 622 O O . GLU A 1 86 ? -19.477 -18.077 36.195 1.00 70.75 86 GLU A O 1
ATOM 627 N N . GLU A 1 87 ? -18.327 -17.465 34.363 1.00 73.75 87 GLU A N 1
ATOM 628 C CA . GLU A 1 87 ? -19.082 -16.222 34.138 1.00 73.75 87 GLU A CA 1
ATOM 629 C C . GLU A 1 87 ? -20.557 -16.529 33.827 1.00 73.75 87 GLU A C 1
ATOM 631 O O . GLU A 1 87 ? -21.468 -15.935 34.405 1.00 73.75 87 GLU A O 1
ATOM 636 N N . GLN A 1 88 ? -20.814 -17.519 32.963 1.00 74.31 88 GLN A N 1
ATOM 637 C CA . GLN A 1 88 ? -22.174 -17.939 32.620 1.00 74.31 88 GLN A CA 1
ATOM 638 C C . GLN A 1 88 ? -22.927 -18.509 33.822 1.00 74.31 88 GLN A C 1
ATOM 640 O O . GLN A 1 88 ? -24.118 -18.234 33.958 1.00 74.31 88 GLN A O 1
ATOM 645 N N . ALA A 1 89 ? -22.256 -19.242 34.716 1.00 74.75 89 ALA A N 1
ATOM 646 C CA . ALA A 1 89 ? -22.875 -19.740 35.940 1.00 74.75 89 ALA A CA 1
ATOM 647 C C . ALA A 1 89 ? -23.331 -18.586 36.851 1.00 74.75 89 ALA A C 1
ATOM 649 O O . ALA A 1 89 ? -24.482 -18.580 37.289 1.00 74.75 89 ALA A O 1
ATOM 650 N N . ARG A 1 90 ? -22.493 -17.556 37.050 1.00 77.81 90 ARG A N 1
ATOM 651 C CA . ARG A 1 90 ? -22.868 -16.378 37.856 1.00 77.81 90 ARG A CA 1
ATOM 652 C C . ARG A 1 90 ? -23.982 -15.550 37.218 1.00 77.81 90 ARG A C 1
ATOM 654 O O . ARG A 1 90 ? -24.903 -15.122 37.913 1.00 77.81 90 ARG A O 1
ATOM 661 N N . VAL A 1 91 ? -23.940 -15.366 35.898 1.00 82.12 91 VAL A N 1
ATOM 662 C CA . VAL A 1 91 ? -24.969 -14.621 35.155 1.00 82.12 91 VAL A CA 1
ATOM 663 C C . VAL A 1 91 ? -26.306 -15.372 35.143 1.00 82.12 91 VAL A C 1
ATOM 665 O O . VAL A 1 91 ? -27.366 -14.746 35.210 1.00 82.12 91 VAL A O 1
ATOM 668 N N . LEU A 1 92 ? -26.290 -16.706 35.086 1.00 80.25 92 LEU A N 1
ATOM 669 C CA . LEU A 1 92 ? -27.506 -17.518 35.139 1.00 80.25 92 LEU A CA 1
ATOM 670 C C . LEU A 1 92 ? -28.137 -17.499 36.539 1.00 80.25 92 LEU A C 1
ATOM 672 O O . LEU A 1 92 ? -29.360 -17.418 36.655 1.00 80.25 92 LEU A O 1
ATOM 676 N N . GLU A 1 93 ? -27.320 -17.509 37.594 1.00 82.62 93 GLU A N 1
ATOM 677 C CA . GLU A 1 93 ? -27.793 -17.410 38.979 1.00 82.62 93 GLU A CA 1
ATOM 678 C C . GLU A 1 93 ? -28.421 -16.034 39.268 1.00 82.62 93 GLU A C 1
ATOM 680 O O . GLU A 1 93 ? -29.499 -15.950 39.865 1.00 82.62 93 GLU A O 1
ATOM 685 N N . GLU A 1 94 ? -27.830 -14.951 38.746 1.00 82.75 94 GLU A N 1
ATOM 686 C CA . GLU A 1 94 ? -28.405 -13.604 38.855 1.00 82.75 94 GLU A CA 1
ATOM 687 C C . GLU A 1 94 ? -29.739 -13.481 38.093 1.00 82.75 94 GLU A C 1
ATOM 689 O O . GLU A 1 94 ? -30.701 -12.872 38.578 1.00 82.75 94 GLU A O 1
ATOM 694 N N . GLN A 1 95 ? -29.840 -14.108 36.916 1.00 81.56 95 GLN A N 1
ATOM 695 C CA . GLN A 1 95 ? -31.085 -14.144 36.147 1.00 81.56 95 GLN A CA 1
ATOM 696 C C . GLN A 1 95 ? -32.170 -14.970 36.843 1.00 81.56 95 GLN A C 1
ATOM 698 O O . GLN A 1 95 ? -33.322 -14.534 36.900 1.00 81.56 95 GLN A O 1
ATOM 703 N N . ALA A 1 96 ? -31.814 -16.112 37.435 1.00 82.94 96 ALA A N 1
ATOM 704 C CA . ALA A 1 96 ? -32.744 -16.933 38.202 1.00 82.94 96 ALA A CA 1
ATOM 705 C C . ALA A 1 96 ? -33.281 -16.185 39.437 1.00 82.94 96 ALA A C 1
ATOM 707 O O . ALA A 1 96 ? -34.479 -16.260 39.730 1.00 82.94 96 ALA A O 1
ATOM 708 N N . ALA A 1 97 ? -32.436 -15.400 40.117 1.00 84.62 97 ALA A N 1
ATOM 709 C CA . ALA A 1 97 ? -32.855 -14.557 41.236 1.00 84.62 97 ALA A CA 1
ATOM 710 C C . ALA A 1 97 ? -33.835 -13.449 40.797 1.00 84.62 97 ALA A C 1
ATOM 712 O O . ALA A 1 97 ? -34.875 -13.257 41.436 1.00 84.62 97 ALA A O 1
ATOM 713 N N . LYS A 1 98 ? -33.565 -12.773 39.669 1.00 82.81 98 LYS A N 1
ATOM 714 C CA . LYS A 1 98 ? -34.468 -11.756 39.093 1.00 82.81 98 LYS A CA 1
ATOM 715 C C . LYS A 1 98 ? -35.804 -12.345 38.635 1.00 82.81 98 LYS A C 1
ATOM 717 O O . LYS A 1 98 ? -36.851 -11.760 38.913 1.00 82.81 98 LYS A O 1
ATOM 722 N N . LEU A 1 99 ? -35.788 -13.514 37.995 1.00 82.38 99 LEU A N 1
ATOM 723 C CA . LEU A 1 99 ? -36.998 -14.227 37.572 1.00 82.38 99 LEU A CA 1
ATOM 724 C C . LEU A 1 99 ? -37.850 -14.654 38.767 1.00 82.38 99 LEU A C 1
ATOM 726 O O . LEU A 1 99 ? -39.070 -14.512 38.735 1.00 82.38 99 LEU A O 1
ATOM 730 N N . ARG A 1 100 ? -37.223 -15.117 39.854 1.00 79.88 100 ARG A N 1
ATOM 731 C CA . ARG A 1 100 ? -37.944 -15.493 41.074 1.00 79.88 100 ARG A CA 1
ATOM 732 C C . ARG A 1 100 ? -38.608 -14.287 41.743 1.00 79.88 100 ARG A C 1
ATOM 734 O O . ARG A 1 100 ? -39.753 -14.407 42.174 1.00 79.88 100 ARG A O 1
ATOM 741 N N . ALA A 1 101 ? -37.937 -13.133 41.772 1.00 80.38 101 ALA A N 1
ATOM 742 C CA . ALA A 1 101 ? -38.518 -11.885 42.271 1.00 80.38 101 ALA A CA 1
ATOM 743 C C . ALA A 1 101 ? -39.702 -11.408 41.404 1.00 80.38 101 ALA A C 1
ATOM 745 O O . ALA A 1 101 ? -40.754 -11.045 41.936 1.00 80.38 101 ALA A O 1
ATOM 746 N N . GLN A 1 102 ? -39.575 -11.482 40.074 1.00 77.12 102 GLN A N 1
ATOM 747 C CA . GLN A 1 102 ? -40.667 -11.145 39.153 1.00 77.12 102 GLN A CA 1
ATOM 748 C C . GLN A 1 102 ? -41.850 -12.114 39.264 1.00 77.12 102 GLN A C 1
ATOM 750 O O . GLN A 1 102 ? -42.995 -11.670 39.286 1.00 77.12 102 GLN A O 1
ATOM 755 N N . ALA A 1 103 ? -41.600 -13.417 39.410 1.00 78.81 103 ALA A N 1
ATOM 756 C CA . ALA A 1 103 ? -42.654 -14.415 39.574 1.00 78.81 103 ALA A CA 1
ATOM 757 C C . ALA A 1 103 ? -43.440 -14.217 40.883 1.00 78.81 103 ALA A C 1
ATOM 759 O O . ALA A 1 103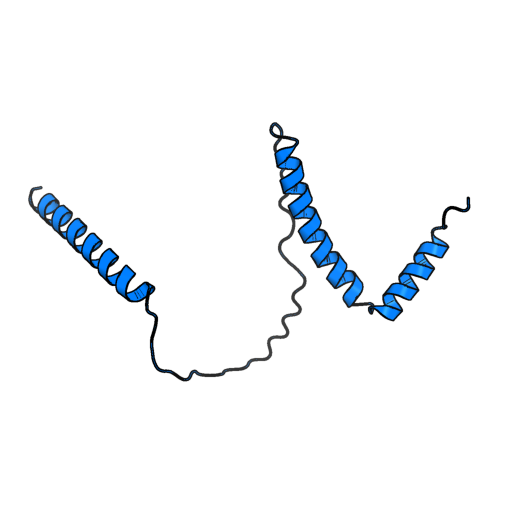 ? -44.659 -14.392 40.905 1.00 78.81 103 ALA A O 1
ATOM 760 N N . SER A 1 104 ? -42.775 -13.798 41.969 1.00 71.56 104 SER A N 1
ATOM 761 C CA . SER A 1 104 ? -43.478 -13.445 43.210 1.00 71.56 104 SER A CA 1
ATOM 762 C C . SER A 1 104 ? -44.319 -12.172 43.090 1.00 71.56 104 SER A C 1
ATOM 764 O O . SER A 1 104 ? -45.375 -12.103 43.713 1.00 71.56 104 SER A O 1
ATOM 766 N N . ALA A 1 105 ? -43.906 -11.204 42.264 1.00 69.44 105 ALA A N 1
ATOM 767 C CA . ALA A 1 105 ? -44.690 -9.998 41.996 1.00 69.44 105 ALA A CA 1
ATOM 768 C C . ALA A 1 105 ? -45.880 -10.274 41.059 1.00 69.44 105 ALA A C 1
ATOM 770 O O . ALA A 1 105 ? -46.961 -9.733 41.264 1.00 69.44 105 ALA A O 1
ATOM 771 N N . GLN A 1 106 ? -45.716 -11.168 40.078 1.00 69.38 106 GLN A N 1
ATOM 772 C CA . GLN A 1 106 ? -46.782 -11.549 39.146 1.00 69.38 106 GLN A CA 1
ATOM 773 C C . GLN A 1 106 ? -47.905 -12.349 39.824 1.00 69.38 106 GLN A C 1
ATOM 775 O O . GLN A 1 106 ? -49.048 -12.263 39.401 1.00 69.38 106 GLN A O 1
ATOM 780 N N . LYS A 1 107 ? -47.605 -13.096 40.894 1.00 66.88 107 LYS A N 1
ATOM 781 C CA . LYS A 1 107 ? -48.613 -13.853 41.657 1.00 66.88 107 LYS A CA 1
ATOM 782 C C . LYS A 1 107 ? -49.401 -12.995 42.665 1.00 66.88 107 LYS A C 1
ATOM 784 O O . LYS A 1 107 ? -50.341 -13.497 43.272 1.00 66.88 107 LYS A O 1
ATOM 789 N N . GLN A 1 108 ? -48.997 -11.740 42.884 1.00 62.66 108 GLN A N 1
ATOM 790 C CA . GLN A 1 108 ? -49.735 -10.775 43.712 1.00 62.66 108 GLN A CA 1
ATOM 791 C C . GLN A 1 108 ? -50.632 -9.829 42.892 1.00 62.66 108 GLN A C 1
ATOM 793 O O . GLN A 1 108 ? -51.253 -8.946 43.485 1.00 62.66 108 GLN A O 1
ATOM 798 N N . GLN A 1 109 ? -50.720 -10.018 41.569 1.00 58.88 109 GLN A N 1
ATOM 799 C CA . GLN A 1 109 ? -51.779 -9.436 40.736 1.00 58.88 109 GLN A CA 1
ATOM 800 C C . GLN A 1 109 ? -52.885 -10.448 40.447 1.00 58.88 109 GLN A C 1
ATOM 802 O O . GLN A 1 109 ? -52.571 -11.656 40.348 1.00 58.88 109 GLN A O 1
#

pLDDT: mean 75.03, std 15.6, range [45.97, 95.38]

Organism: Planobispora rosea (NCBI:txid35762)

Sequence (109 aa):
MTMPGPTELIIIGIILVLLFGAKKLPEAARGLGRSLRIFKAETSKLRDDDEPTTATAAVVQAQPVTPAPQPITPPAPAPAAEPSAEEQARVLEEQAAKLRAQASAQKQQ

Radius of gyration: 28.9 Å; chains: 1; bounding box: 67×55×64 Å